Protein 4GZC (pdb70)

Secondary structure (DSSP, 8-state):
---HHHHHHHHHT-SSSPPPPHHHHHHHHHHTTSHHHHHHHHHHHHHHHT--GGGHHHHHHHHHHHHHHHHHS-HHHHHHHHHTHHHHHHGGG---B-TT--BTTHHHHHHHHHHHHHHT-HHHHHHHHHH-

Structure (mmCIF, N/CA/C/O backbone):
data_4GZC
#
_entry.id   4GZC
#
_cell.length_a   41.310
_cell.length_b   53.350
_cell.length_c   70.550
_cell.angle_alpha   90.00
_cell.angle_beta   90.00
_cell.angle_gamma   90.00
#
_symmetry.space_group_name_H-M   'P 21 21 21'
#
loop_
_entity.id
_entity.type
_entity.pdbx_description
1 polymer Epsin-2
2 non-polymer 'CHLORIDE ION'
3 water water
#
loop_
_atom_site.group_PDB
_atom_site.id
_atom_site.type_symbol
_atom_site.label_atom_id
_atom_site.label_alt_id
_atom_site.label_comp_id
_atom_site.label_asym_id
_atom_site.label_entity_id
_atom_s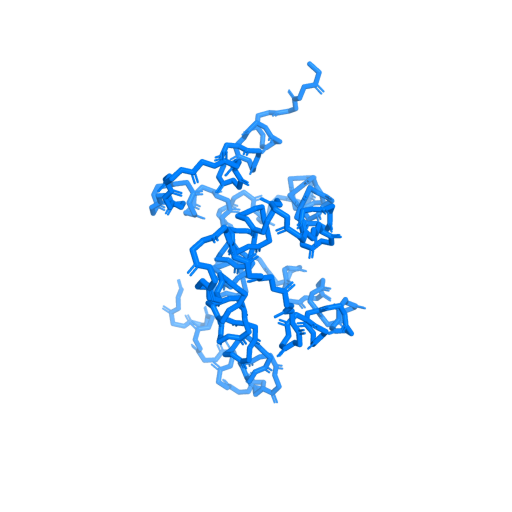ite.label_seq_id
_atom_site.pdbx_PDB_ins_code
_atom_site.Cartn_x
_atom_site.Cartn_y
_atom_site.Cartn_z
_atom_site.occupancy
_atom_site.B_iso_or_equiv
_atom_site.auth_seq_id
_atom_site.auth_comp_id
_atom_site.auth_asym_id
_atom_site.auth_atom_id
_atom_site.pdbx_PDB_model_num
ATOM 1 N N . GLY A 1 46 ? -2.655 24.105 6.307 1.00 24.91 15 GLY A N 1
ATOM 2 C CA . GLY A 1 46 ? -1.817 24.305 5.087 1.00 22.03 15 GLY A CA 1
ATOM 3 C C . GLY A 1 46 ? -2.326 23.595 3.838 1.00 20.11 15 GLY A C 1
ATOM 4 O O . GLY A 1 46 ? -1.710 23.700 2.779 1.00 22.29 15 GLY A O 1
ATOM 5 N N . TYR A 1 47 ? -3.434 22.868 3.969 1.00 17.92 16 TYR A N 1
ATOM 6 C CA . TYR A 1 47 ? -4.058 22.195 2.828 1.00 15.97 16 TYR A CA 1
ATOM 7 C C . TYR A 1 47 ? -5.350 22.893 2.459 1.00 14.97 16 TYR A C 1
ATOM 8 O O . TYR A 1 47 ? -6.120 23.271 3.339 1.00 15.77 16 TYR A O 1
ATOM 17 N N . SER A 1 48 ? -5.641 22.985 1.164 1.00 13.45 17 SER A N 1
ATOM 18 C CA . SER A 1 48 ? -6.998 23.322 0.734 1.00 13.45 17 SER A CA 1
ATOM 19 C C . SER A 1 48 ? -7.935 22.155 1.048 1.00 12.67 17 SER A C 1
ATOM 20 O O . SER A 1 48 ? -7.504 21.014 1.243 1.00 12.84 17 SER A O 1
ATOM 23 N N . SER A 1 49 ? -9.230 22.428 1.043 1.00 12.38 18 SER A N 1
ATOM 24 C CA . SER A 1 49 ? -10.214 21.372 1.155 1.00 12.49 18 SER A CA 1
ATOM 25 C C . SER A 1 49 ? -9.943 20.218 0.193 1.00 11.98 1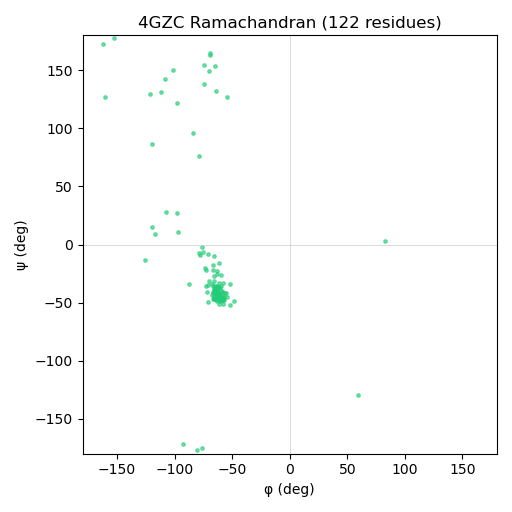8 SER A C 1
ATOM 26 O O . SER A 1 49 ? -9.957 19.041 0.568 1.00 11.94 18 SER A O 1
ATOM 29 N N . THR A 1 50 ? -9.704 20.559 -1.071 1.00 11.90 19 THR A N 1
ATOM 30 C CA . THR A 1 50 ? -9.534 19.537 -2.087 1.00 12.02 19 THR A CA 1
ATOM 31 C C . THR A 1 50 ? -8.272 18.709 -1.856 1.00 11.17 19 THR A C 1
ATOM 32 O O . THR A 1 50 ? -8.275 17.502 -2.023 1.00 12.14 19 THR A O 1
ATOM 36 N N . GLN A 1 51 ? -7.209 19.359 -1.407 1.00 11.54 20 GLN A N 1
ATOM 37 C CA . GLN A 1 51 ? -5.987 18.648 -1.083 1.00 12.31 20 GLN A CA 1
ATOM 38 C C . GLN A 1 51 ? -6.184 17.651 0.063 1.00 11.61 20 GLN A C 1
ATOM 39 O O . GLN A 1 51 ? -5.656 16.524 0.033 1.00 11.75 20 GLN A O 1
ATOM 45 N N . VAL A 1 52 ? -6.942 18.045 1.087 1.00 11.94 21 VAL A N 1
ATOM 46 C CA . VAL A 1 52 ? -7.269 17.108 2.174 1.00 12.84 21 VAL A CA 1
ATOM 47 C C . VAL A 1 52 ? -7.977 15.873 1.603 1.00 12.58 21 VAL A C 1
ATOM 48 O O . VAL A 1 52 ? -7.656 14.721 1.952 1.00 12.06 21 VAL A O 1
ATOM 52 N N . LEU A 1 53 ? -8.957 16.119 0.739 1.00 12.85 22 LEU A N 1
ATOM 53 C CA . LEU A 1 53 ? -9.714 15.042 0.129 1.00 13.33 22 LEU A CA 1
ATOM 54 C C . LEU A 1 53 ? -8.841 14.054 -0.684 1.00 12.03 22 LEU A C 1
ATOM 55 O O . LEU A 1 53 ? -8.965 12.804 -0.564 1.00 12.22 22 LEU A O 1
ATOM 60 N N . VAL A 1 54 ? -7.946 14.588 -1.518 1.00 12.24 23 VAL A N 1
ATOM 61 C CA A VAL A 1 54 ? -7.048 13.729 -2.300 0.50 12.29 23 VAL A CA 1
ATOM 62 C CA B VAL A 1 54 ? -7.111 13.707 -2.315 0.50 13.19 23 VAL A CA 1
ATOM 63 C C . VAL A 1 54 ? -6.123 12.930 -1.425 1.00 13.09 23 VAL A C 1
ATOM 64 O O . VAL A 1 54 ? -5.884 11.734 -1.662 1.00 13.63 23 VAL A O 1
ATOM 71 N N . ARG A 1 55 ? -5.566 13.597 -0.408 1.00 13.29 24 ARG A N 1
ATOM 72 C CA . ARG A 1 55 ? -4.666 12.920 0.522 1.00 13.80 24 ARG A CA 1
ATOM 73 C C . ARG A 1 55 ? -5.389 11.745 1.178 1.00 13.74 24 ARG A C 1
ATOM 74 O O . ARG A 1 55 ? -4.869 10.627 1.234 1.00 13.67 24 ARG A O 1
ATOM 82 N N . ASP A 1 56 ? -6.607 11.971 1.668 1.00 13.92 25 ASP A N 1
ATOM 83 C CA . ASP A 1 56 ? -7.338 10.904 2.337 1.00 14.89 25 ASP A CA 1
ATOM 84 C C . ASP A 1 56 ? -7.674 9.771 1.378 1.00 13.43 25 ASP A C 1
ATOM 85 O O . ASP A 1 56 ? -7.581 8.592 1.743 1.00 14.31 25 ASP A O 1
ATOM 90 N N . ALA A 1 57 ? -8.029 10.124 0.145 1.00 13.92 26 ALA A N 1
ATOM 91 C CA . ALA A 1 57 ? -8.446 9.130 -0.844 1.00 14.14 26 ALA A CA 1
ATOM 92 C C . ALA A 1 57 ? -7.303 8.206 -1.252 1.00 14.14 26 ALA A C 1
ATOM 93 O O . ALA A 1 57 ? -7.536 7.082 -1.731 1.00 15.54 26 ALA A O 1
ATOM 95 N N . THR A 1 58 ? -6.076 8.673 -1.050 1.00 12.97 27 THR A N 1
ATOM 96 C CA . THR A 1 58 ? -4.897 7.944 -1.550 1.00 12.36 27 THR A CA 1
ATOM 97 C C . THR A 1 58 ? -3.962 7.529 -0.426 1.00 12.26 27 THR A C 1
ATOM 98 O O . THR A 1 58 ? -2.823 7.146 -0.686 1.00 12.37 27 THR A O 1
ATOM 102 N N . ALA A 1 59 ? -4.441 7.579 0.820 1.00 13.16 28 ALA A N 1
ATOM 103 C CA . ALA A 1 59 ? -3.607 7.335 1.984 1.00 13.01 28 ALA A CA 1
ATOM 104 C C . ALA A 1 59 ? -3.074 5.908 2.044 1.00 12.92 28 ALA A C 1
ATOM 105 O O . ALA A 1 59 ? -3.665 4.978 1.496 1.00 12.97 28 ALA A O 1
ATOM 107 N N . ASN A 1 60 ? -1.931 5.756 2.703 1.00 13.41 29 ASN A N 1
ATOM 108 C CA . ASN A 1 60 ? -1.294 4.454 2.838 1.00 15.04 29 ASN A CA 1
ATOM 109 C C . ASN A 1 60 ? -1.981 3.632 3.931 1.00 15.65 29 ASN A C 1
ATOM 110 O O . ASN A 1 60 ? -1.465 3.507 5.064 1.00 17.18 29 ASN A O 1
ATOM 115 N N . ASP A 1 61 ? -3.147 3.110 3.596 1.00 15.99 30 ASP A N 1
ATOM 116 C CA . ASP A 1 61 ? -3.951 2.306 4.522 1.00 17.73 30 ASP A CA 1
ATOM 117 C C . ASP A 1 61 ? -4.813 1.322 3.744 1.00 18.66 30 ASP A C 1
ATOM 118 O O . ASP A 1 61 ? -4.820 1.308 2.512 1.00 18.48 30 ASP A O 1
ATOM 123 N N . SER A 1 62 ? -5.549 0.496 4.492 1.00 20.76 31 SER A N 1
ATOM 124 C CA . SER A 1 62 ? -6.321 -0.618 3.951 1.00 21.70 31 SER A CA 1
ATOM 125 C C . SER A 1 62 ? -7.658 -0.235 3.318 1.00 21.55 31 SER A C 1
ATOM 126 O O . SER A 1 62 ? -8.328 -1.080 2.717 1.00 22.90 31 SER A O 1
ATOM 129 N N . ARG A 1 63 ? -8.046 1.031 3.456 1.00 21.15 32 ARG A N 1
ATOM 130 C CA . ARG A 1 63 ? -9.261 1.525 2.807 1.00 22.63 32 ARG A CA 1
ATOM 131 C C . ARG A 1 63 ? -9.100 1.622 1.289 1.00 22.81 32 ARG A C 1
ATOM 132 O O . ARG A 1 63 ? -7.997 1.827 0.779 1.00 24.07 32 ARG A O 1
ATOM 140 N N . THR A 1 64 ? -10.200 1.438 0.568 1.00 23.03 33 THR A N 1
ATOM 141 C CA . THR A 1 64 ? -10.254 1.765 -0.849 0.50 22.12 33 THR A CA 1
ATOM 142 C C . THR A 1 64 ? -10.992 3.105 -0.963 1.00 21.23 33 THR A C 1
ATOM 143 O O . THR A 1 64 ? -11.829 3.416 -0.112 1.00 21.51 33 THR A O 1
ATOM 147 N N . PRO A 1 65 ? -10.664 3.912 -1.994 1.00 20.42 34 PRO A N 1
ATOM 148 C CA . PRO A 1 65 ? -11.358 5.183 -2.184 1.00 19.88 34 PRO A CA 1
ATOM 149 C C . PRO A 1 65 ? -12.875 4.975 -2.246 1.00 18.99 34 PRO A C 1
ATOM 150 O O . PRO A 1 65 ? -13.348 4.141 -3.007 1.00 18.16 34 PRO A O 1
ATOM 154 N N . SER A 1 66 ? -13.628 5.699 -1.428 1.00 18.73 35 SER A N 1
ATOM 155 C CA . SER A 1 66 ? -15.089 5.551 -1.416 1.00 18.62 35 SER A CA 1
ATOM 156 C C . SER A 1 66 ? -15.737 6.198 -2.648 1.00 17.19 35 SER A C 1
ATOM 157 O O . SER A 1 66 ? -15.170 7.127 -3.226 1.00 16.31 35 SER A O 1
ATOM 160 N N . ILE A 1 67 ? -16.914 5.732 -3.060 1.00 16.72 36 ILE A N 1
ATOM 161 C CA . ILE A 1 67 ? -17.623 6.341 -4.186 1.00 17.00 36 ILE A CA 1
ATOM 162 C C . ILE A 1 67 ? -17.951 7.817 -3.910 1.00 15.43 36 ILE A C 1
ATOM 163 O O . ILE A 1 67 ? -17.873 8.647 -4.809 1.00 15.29 36 ILE A O 1
ATOM 168 N N . ASP A 1 68 ? -18.299 8.153 -2.665 1.00 14.40 37 ASP A N 1
ATOM 169 C CA A ASP A 1 68 ? -18.562 9.531 -2.265 0.50 14.03 37 ASP A CA 1
ATOM 170 C CA B ASP A 1 68 ? -18.577 9.546 -2.350 0.50 14.73 37 ASP A CA 1
ATOM 171 C C . ASP A 1 68 ? -17.344 10.429 -2.553 1.00 13.94 37 ASP A C 1
ATOM 172 O O . ASP A 1 68 ? -17.469 11.520 -3.075 1.00 14.06 37 ASP A O 1
ATOM 181 N N . THR A 1 69 ? -16.162 9.948 -2.164 1.00 13.82 38 THR A N 1
ATOM 182 C CA . THR A 1 69 ? -14.944 10.723 -2.366 1.00 14.90 38 THR A CA 1
ATOM 183 C C . THR A 1 69 ? -14.549 10.775 -3.842 1.00 13.24 38 THR A C 1
ATOM 184 O O . THR A 1 69 ? -14.165 11.836 -4.328 1.00 13.36 38 THR A O 1
ATOM 188 N N . LEU A 1 70 ? -14.682 9.652 -4.536 1.00 12.95 39 LEU A N 1
ATOM 189 C CA . LEU A 1 70 ? -14.420 9.636 -5.971 1.00 12.48 39 LEU A CA 1
ATOM 190 C C . LEU A 1 70 ? -15.323 10.622 -6.726 1.00 12.49 39 LEU A C 1
ATOM 191 O O . LEU A 1 70 ? -14.838 11.383 -7.593 1.00 12.46 39 LEU A O 1
ATOM 196 N N . ASP A 1 71 ? -16.618 10.631 -6.405 1.00 12.60 40 ASP A N 1
ATOM 197 C CA . ASP A 1 71 ? -17.530 11.565 -7.038 1.00 12.63 40 ASP A CA 1
ATOM 198 C C . ASP A 1 71 ? -17.197 12.998 -6.655 1.00 12.20 40 ASP A C 1
ATOM 199 O O . ASP A 1 71 ? -17.285 13.894 -7.490 1.00 12.41 40 ASP A O 1
ATOM 204 N N . ASP A 1 72 ? -16.816 13.239 -5.400 1.00 12.04 41 ASP A N 1
ATOM 205 C CA . ASP A 1 72 ? -16.392 14.588 -5.009 1.00 12.78 41 ASP A CA 1
ATOM 206 C C . ASP A 1 72 ? -15.207 15.045 -5.867 1.00 12.48 41 ASP A C 1
ATOM 207 O O . ASP A 1 72 ? -15.190 16.166 -6.366 1.00 12.50 41 ASP A O 1
ATOM 212 N N . LEU A 1 73 ? -14.213 14.177 -6.015 1.00 11.61 42 LEU A N 1
ATOM 213 C CA . LEU A 1 73 ? -13.029 14.519 -6.806 1.00 11.79 42 LEU A CA 1
ATOM 214 C C . LEU A 1 73 ? -13.371 14.746 -8.273 1.00 11.91 42 LEU A C 1
ATOM 215 O O . LEU A 1 73 ? -12.866 15.710 -8.878 1.00 12.23 42 LEU A O 1
ATOM 220 N N . ALA A 1 74 ? -14.246 13.901 -8.837 1.00 11.69 43 ALA A N 1
ATOM 221 C CA . ALA A 1 74 ? -14.675 14.098 -10.221 1.00 12.41 43 ALA A CA 1
ATOM 222 C C . ALA A 1 74 ? -15.391 15.435 -10.400 1.00 12.23 43 ALA A C 1
ATOM 223 O O . ALA A 1 74 ? -15.107 16.184 -11.344 1.00 12.53 43 ALA A O 1
ATOM 225 N N . GLN A 1 75 ? -16.307 15.749 -9.488 1.00 12.74 44 GLN A N 1
ATOM 226 C CA . GLN A 1 75 ? -17.003 17.031 -9.581 1.00 13.76 44 GLN A CA 1
ATOM 227 C C . GLN A 1 75 ? -16.061 18.222 -9.422 1.00 13.09 44 GLN A C 1
ATOM 228 O O . GLN A 1 75 ? -16.123 19.178 -10.206 1.00 13.95 44 GLN A O 1
ATOM 234 N N . ARG A 1 76 ? -15.176 18.146 -8.430 1.00 12.61 45 ARG A N 1
ATOM 235 C CA . ARG A 1 76 ? -14.260 19.247 -8.172 1.00 12.35 45 ARG A CA 1
ATOM 236 C C . ARG A 1 76 ? -13.264 19.445 -9.324 1.00 12.64 45 ARG A C 1
ATOM 237 O O . ARG A 1 76 ? -12.797 20.566 -9.549 1.00 13.26 45 ARG A O 1
ATOM 245 N N . SER A 1 77 ? -12.962 18.384 -10.072 1.00 12.36 46 SER A N 1
ATOM 246 C CA . SER A 1 77 ? -12.035 18.498 -11.205 1.00 12.37 46 SER A CA 1
ATOM 247 C C . SER A 1 77 ? -12.522 19.455 -12.292 1.00 13.12 46 SER A C 1
ATOM 248 O O . SER A 1 77 ? -11.725 19.857 -13.131 1.00 13.38 46 SER A O 1
ATOM 251 N N . TYR A 1 78 ? -13.803 19.818 -12.281 1.00 14.11 47 TYR A N 1
ATOM 252 C CA . TYR A 1 78 ? -14.324 20.803 -13.245 1.00 14.56 47 TYR A CA 1
ATOM 253 C C . TYR A 1 78 ? -13.986 22.236 -12.887 1.00 15.57 47 TYR A C 1
ATOM 254 O O . TYR A 1 78 ? -14.233 23.138 -13.700 1.00 17.18 47 TYR A O 1
ATOM 263 N N . ASP A 1 79 ? -13.442 22.448 -11.693 1.00 15.21 48 ASP A N 1
ATOM 264 C CA . ASP A 1 79 ? -12.946 23.739 -11.256 1.00 15.98 48 ASP A CA 1
ATOM 265 C C . ASP A 1 79 ? -11.443 23.701 -11.493 1.00 15.38 48 ASP A C 1
ATOM 266 O O . ASP A 1 79 ? -10.744 22.851 -10.931 1.00 14.73 48 ASP A O 1
ATOM 271 N N . SER A 1 80 ? -10.930 24.629 -12.300 1.00 15.14 49 SER A N 1
ATOM 272 C CA A SER A 1 80 ? -9.542 24.516 -12.734 0.60 14.86 49 SER A CA 1
ATOM 273 C CA B SER A 1 80 ? -9.545 24.606 -12.748 0.40 14.01 49 SER A CA 1
ATOM 274 C C . SER A 1 80 ? -8.551 24.630 -11.578 1.00 13.79 49 SER A C 1
ATOM 275 O O . SER A 1 80 ? -7.547 23.927 -11.579 1.00 13.85 49 SER A O 1
ATOM 280 N N . VAL A 1 81 ? -8.829 25.463 -10.570 1.00 14.00 50 VAL A N 1
ATOM 281 C CA . VAL A 1 81 ? -7.928 25.525 -9.433 1.00 14.17 50 VAL A CA 1
ATOM 282 C C . VAL A 1 81 ? -7.817 24.147 -8.734 1.00 13.52 50 VAL A C 1
ATOM 283 O O . VAL A 1 81 ? -6.727 23.648 -8.456 1.00 13.68 50 VAL A O 1
ATOM 287 N N . ASP A 1 82 ? -8.971 23.542 -8.491 1.00 13.12 51 ASP A N 1
ATOM 288 C CA . ASP A 1 82 ? -9.002 22.217 -7.869 1.00 13.64 51 ASP A CA 1
ATOM 289 C C . ASP A 1 82 ? -8.373 21.159 -8.734 1.00 12.43 51 ASP A C 1
ATOM 290 O O . ASP A 1 82 ? -7.661 20.304 -8.220 1.00 12.30 51 ASP A O 1
ATOM 295 N N . PHE A 1 83 ? -8.617 21.219 -10.047 1.00 12.60 52 PHE A N 1
ATOM 296 C CA . PHE A 1 83 ? -8.006 20.282 -10.963 1.00 11.78 52 PHE A CA 1
ATOM 297 C C . PHE A 1 83 ? -6.488 20.226 -10.775 1.00 11.71 52 PHE A C 1
ATOM 298 O O . PHE A 1 83 ? -5.897 19.149 -10.647 1.00 11.87 52 PHE A O 1
ATOM 306 N N . PHE A 1 84 ? -5.834 21.379 -10.793 1.00 11.63 53 PHE A N 1
ATOM 307 C CA . PHE A 1 84 ? -4.392 21.345 -10.670 1.00 12.09 53 PHE A CA 1
ATOM 308 C C . PHE A 1 84 ? -3.918 20.856 -9.313 1.00 11.94 53 PHE A C 1
ATOM 309 O O . PHE A 1 84 ? -2.898 20.167 -9.237 1.00 12.35 53 PHE A O 1
ATOM 317 N N . GLU A 1 85 ? -4.647 21.205 -8.255 1.00 12.40 54 GLU A N 1
ATOM 318 C CA . GLU A 1 85 ? -4.317 20.678 -6.920 1.00 12.22 54 GLU A CA 1
ATOM 319 C C . GLU A 1 85 ? -4.426 19.150 -6.863 1.00 11.69 54 GLU A C 1
ATOM 320 O O . GLU A 1 85 ? -3.538 18.489 -6.315 1.00 12.75 54 GLU A O 1
ATOM 326 N N . ILE A 1 86 ? -5.483 18.607 -7.463 1.00 11.27 55 ILE A N 1
ATOM 327 C CA . ILE A 1 86 ? -5.688 17.159 -7.488 1.00 10.87 55 ILE A CA 1
ATOM 328 C C . ILE A 1 86 ? -4.545 16.484 -8.224 1.00 11.53 55 ILE A C 1
ATOM 329 O O . ILE A 1 86 ? -3.924 15.540 -7.727 1.00 11.50 55 ILE A O 1
ATOM 334 N N . MET A 1 87 ? -4.249 16.974 -9.429 1.00 11.25 56 MET A N 1
ATOM 335 C CA . MET A 1 87 ? -3.256 16.294 -10.254 1.00 12.02 56 MET A CA 1
ATOM 336 C C . MET A 1 87 ? -1.854 16.366 -9.684 1.00 12.38 56 MET A C 1
ATOM 337 O O . MET A 1 87 ? -1.099 15.416 -9.823 1.00 12.95 56 MET A O 1
ATOM 342 N N . ASP A 1 88 ? -1.518 17.471 -9.032 1.00 13.32 57 ASP A N 1
ATOM 343 C CA . ASP A 1 88 ? -0.199 17.582 -8.427 1.00 14.73 57 ASP A CA 1
ATOM 344 C C . ASP A 1 88 ? -0.008 16.542 -7.326 1.00 13.72 57 ASP A C 1
ATOM 345 O O . ASP A 1 88 ? 1.045 15.929 -7.204 1.00 14.80 57 ASP A O 1
ATOM 350 N N . MET A 1 89 ? -1.062 16.296 -6.560 1.00 13.02 58 MET A N 1
ATOM 351 C CA A MET A 1 89 ? -0.991 15.278 -5.523 0.50 13.34 58 MET A CA 1
ATOM 352 C CA B MET A 1 89 ? -1.018 15.287 -5.502 0.50 13.98 58 MET A CA 1
ATOM 353 C C . MET A 1 89 ? -0.970 13.870 -6.080 1.00 13.30 58 MET A C 1
ATOM 354 O O . MET A 1 89 ? -0.211 13.022 -5.588 1.00 13.45 58 MET A O 1
ATOM 363 N N . LEU A 1 90 ? -1.772 13.611 -7.116 1.00 12.44 59 LEU A N 1
ATOM 364 C CA . LEU A 1 90 ? -1.733 12.306 -7.774 1.00 13.24 59 LEU A CA 1
ATOM 365 C C . LEU A 1 90 ? -0.372 12.068 -8.432 1.00 13.59 59 LEU A C 1
ATOM 366 O O . LEU A 1 90 ? 0.144 10.960 -8.390 1.00 13.95 59 LEU A O 1
ATOM 371 N N . ASP A 1 91 ? 0.222 13.112 -9.007 1.00 14.10 60 ASP A N 1
ATOM 372 C CA . ASP A 1 91 ? 1.536 12.964 -9.643 1.00 14.61 60 ASP A CA 1
ATOM 373 C C . ASP A 1 91 ? 2.550 12.431 -8.635 1.00 14.46 60 ASP A C 1
ATOM 374 O O . ASP A 1 91 ? 3.276 11.491 -8.923 1.00 14.95 60 ASP A O 1
ATOM 379 N N . LYS A 1 92 ? 2.582 13.027 -7.445 1.00 14.24 61 LYS A N 1
ATOM 380 C CA . LYS A 1 92 ? 3.496 12.584 -6.412 1.00 14.21 61 LYS A CA 1
ATOM 381 C C . LYS A 1 92 ? 3.272 11.104 -6.080 1.00 13.47 61 LYS A C 1
ATOM 382 O O . LYS A 1 92 ? 4.214 10.299 -6.081 1.00 14.37 61 LYS A O 1
ATOM 388 N N . ARG A 1 93 ? 2.017 10.755 -5.820 1.00 12.63 62 ARG A N 1
ATOM 389 C CA A ARG A 1 93 ? 1.720 9.418 -5.318 0.70 13.12 62 ARG A CA 1
ATOM 390 C CA B ARG A 1 93 ? 1.688 9.412 -5.339 0.30 12.20 62 ARG A CA 1
ATOM 391 C C . ARG A 1 93 ? 1.771 8.340 -6.399 1.00 12.49 62 ARG A C 1
ATOM 392 O O . ARG A 1 93 ? 2.147 7.215 -6.112 1.00 12.51 62 ARG A O 1
ATOM 407 N N . LEU A 1 94 ? 1.441 8.695 -7.642 1.00 12.39 63 LEU A N 1
ATOM 408 C CA . LEU A 1 94 ? 1.610 7.749 -8.763 1.00 13.04 63 LEU A CA 1
ATOM 409 C C . LEU A 1 94 ? 3.068 7.394 -8.970 1.00 13.37 63 LEU A C 1
ATOM 410 O O . LEU A 1 94 ? 3.367 6.337 -9.535 1.00 14.58 63 LEU A O 1
ATOM 415 N N . ASN A 1 95 ? 3.947 8.273 -8.502 1.00 14.07 64 ASN A N 1
ATOM 416 C CA . ASN A 1 95 ? 5.378 8.103 -8.644 1.00 15.02 64 ASN A CA 1
ATOM 417 C C . ASN A 1 95 ? 6.036 7.507 -7.414 1.00 15.78 64 ASN A C 1
ATOM 418 O O . ASN A 1 95 ? 7.273 7.465 -7.329 1.00 17.47 64 ASN A O 1
ATOM 423 N N . ASP A 1 96 ? 5.225 7.019 -6.478 1.00 14.53 65 ASP A N 1
ATOM 424 C CA . ASP A 1 96 ? 5.791 6.356 -5.310 1.00 14.13 65 ASP A CA 1
ATOM 425 C C . ASP A 1 96 ? 6.161 4.924 -5.675 1.00 14.48 65 ASP A C 1
ATOM 426 O O . ASP A 1 96 ? 6.013 4.508 -6.848 1.00 15.16 65 ASP A O 1
ATOM 431 N N . LYS A 1 97 ? 6.641 4.148 -4.711 1.00 14.51 66 LYS A N 1
ATOM 432 C CA . LYS A 1 97 ? 7.197 2.830 -5.023 1.00 15.96 66 LYS A CA 1
ATOM 433 C C . LYS A 1 97 ? 7.279 1.953 -3.798 1.00 15.35 66 LYS A C 1
ATOM 434 O O . LYS A 1 97 ? 7.038 2.390 -2.665 1.00 14.94 66 LYS A O 1
ATOM 440 N N . GLY A 1 98 ? 7.620 0.700 -4.037 1.00 15.27 67 GLY A N 1
ATOM 441 C CA . GLY A 1 98 ? 8.022 -0.235 -2.999 1.00 15.34 67 GLY A CA 1
ATOM 442 C C . GLY A 1 98 ? 6.959 -0.449 -1.954 1.00 15.12 67 GLY A C 1
ATOM 443 O O . GLY A 1 98 ? 5.805 -0.742 -2.266 1.00 14.55 67 GLY A O 1
ATOM 444 N N . LYS A 1 99 ? 7.341 -0.318 -0.687 1.00 16.67 68 LYS A N 1
ATOM 445 C CA . LYS A 1 99 ? 6.367 -0.631 0.351 1.00 17.04 68 LYS A CA 1
ATOM 446 C C . LYS A 1 99 ? 5.233 0.391 0.469 1.00 15.60 68 LYS A C 1
ATOM 447 O O . LYS A 1 99 ? 4.284 0.151 1.184 1.00 16.00 68 LYS A O 1
ATOM 453 N N . TYR A 1 100 ? 5.352 1.508 -0.255 1.00 14.06 69 TYR A N 1
ATOM 454 C CA . TYR A 1 100 ? 4.308 2.540 -0.330 1.00 13.34 69 TYR A CA 1
ATOM 455 C C . TYR A 1 100 ? 3.436 2.401 -1.570 1.00 13.02 69 TYR A C 1
ATOM 456 O O . TYR A 1 100 ? 2.804 3.359 -2.011 1.00 12.57 69 TYR A O 1
ATOM 465 N N . TRP A 1 101 ? 3.332 1.173 -2.061 1.00 12.87 70 TRP A N 1
ATOM 466 C CA . TRP A 1 101 ? 2.565 0.874 -3.265 1.00 13.47 70 TRP A CA 1
ATOM 467 C C . TRP A 1 101 ? 1.103 1.238 -3.140 1.00 13.56 70 TRP A C 1
ATOM 468 O O . TRP A 1 101 ? 0.450 1.473 -4.152 1.00 13.56 70 TRP A O 1
ATOM 479 N N . ARG A 1 102 ? 0.540 1.262 -1.928 1.00 13.46 71 ARG A N 1
ATOM 480 C CA . ARG A 1 102 ? -0.874 1.640 -1.774 1.00 13.71 71 ARG A CA 1
ATOM 481 C C . ARG A 1 102 ? -1.134 3.063 -2.248 1.00 12.61 71 ARG A C 1
ATOM 482 O O . ARG A 1 102 ? -2.192 3.329 -2.814 1.00 12.68 71 ARG A O 1
ATOM 490 N N . HIS A 1 103 ? -0.166 3.958 -2.078 1.00 12.31 72 HIS A N 1
ATOM 491 C CA . HIS A 1 103 ? -0.326 5.295 -2.631 1.00 12.46 72 HIS A CA 1
ATOM 492 C C . HIS A 1 103 ? -0.514 5.223 -4.128 1.00 11.90 72 HIS A C 1
ATOM 493 O O . HIS A 1 103 ? -1.275 6.005 -4.713 1.00 11.93 72 HIS A O 1
ATOM 500 N N . VAL A 1 104 ? 0.235 4.327 -4.782 1.00 12.19 73 VAL A N 1
ATOM 501 C CA . VAL A 1 104 ? 0.194 4.176 -6.246 1.00 12.26 73 VAL A CA 1
ATOM 502 C C . VAL A 1 104 ? -1.119 3.545 -6.692 1.00 11.67 73 VAL A C 1
ATOM 503 O O . VAL A 1 104 ? -1.787 4.053 -7.582 1.00 11.41 73 VAL A O 1
ATOM 507 N N . ALA 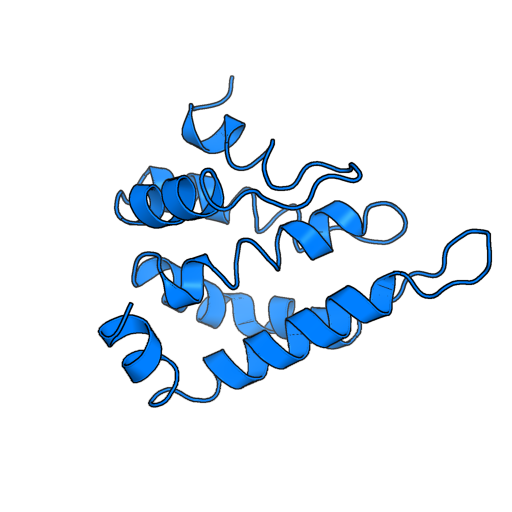A 1 105 ? -1.485 2.445 -6.046 1.00 11.86 74 ALA A N 1
ATOM 508 C CA . ALA A 1 105 ? -2.718 1.724 -6.389 1.00 12.35 74 ALA A CA 1
ATOM 509 C C . ALA A 1 105 ? -3.940 2.642 -6.241 1.00 12.07 74 ALA A C 1
ATOM 510 O O . ALA A 1 105 ? -4.799 2.714 -7.122 1.00 12.21 74 ALA A O 1
ATOM 512 N N . LYS A 1 106 ? -4.023 3.351 -5.113 1.00 12.22 75 LYS A N 1
ATOM 513 C CA . LYS A 1 106 ? -5.189 4.181 -4.855 1.00 12.56 75 LYS A CA 1
ATOM 514 C C . LYS A 1 106 ? -5.204 5.405 -5.767 1.00 12.05 75 LYS A C 1
ATOM 515 O O . LYS A 1 106 ? -6.262 5.830 -6.235 1.00 11.69 75 LYS A O 1
ATOM 521 N N . SER A 1 107 ? -4.033 5.952 -6.076 1.00 11.94 76 SER A N 1
ATOM 522 C CA . SER A 1 107 ? -3.973 7.038 -7.054 1.00 12.35 76 SER A CA 1
ATOM 523 C C . SER A 1 107 ? -4.425 6.591 -8.437 1.00 11.95 76 SER A C 1
ATOM 524 O O . SER A 1 107 ? -5.063 7.359 -9.158 1.00 11.55 76 SER A O 1
ATOM 527 N N . LEU A 1 108 ? -4.093 5.353 -8.816 1.00 12.05 77 LEU A N 1
ATOM 528 C CA A LEU A 1 108 ? -4.547 4.825 -10.100 0.80 12.43 77 LEU A CA 1
ATOM 529 C CA B LEU A 1 108 ? -4.545 4.800 -10.085 0.20 11.74 77 LEU A CA 1
ATOM 530 C C . LEU A 1 108 ? -6.073 4.652 -10.088 1.00 11.67 77 LEU A C 1
ATOM 531 O O . LEU A 1 108 ? -6.739 4.918 -11.084 1.00 12.11 77 LEU A O 1
ATOM 540 N N . THR A 1 109 ? -6.640 4.223 -8.965 1.00 11.43 78 THR A N 1
ATOM 541 C CA . THR A 1 109 ? -8.087 4.155 -8.845 1.00 11.74 78 THR A CA 1
ATOM 542 C C . THR A 1 109 ? -8.724 5.525 -9.035 1.00 11.12 78 THR A C 1
ATOM 543 O O . THR A 1 109 ? -9.700 5.664 -9.773 1.00 10.85 78 THR A O 1
ATOM 547 N N . VAL A 1 110 ? -8.169 6.535 -8.384 1.00 10.95 79 VAL A N 1
ATOM 548 C CA . VAL A 1 110 ? -8.669 7.890 -8.531 1.00 11.13 79 VAL A CA 1
ATOM 549 C C . VAL A 1 110 ? -8.537 8.340 -9.991 1.00 10.90 79 VAL A C 1
ATOM 550 O O . VAL A 1 110 ? -9.472 8.895 -10.579 1.00 10.98 79 VAL A O 1
ATOM 554 N N . LEU A 1 111 ? -7.359 8.099 -10.581 1.00 10.83 80 LEU A N 1
ATOM 555 C CA . LEU A 1 111 ? -7.080 8.576 -11.940 1.00 11.80 80 LEU A CA 1
ATOM 556 C C . LEU A 1 111 ? -8.039 7.960 -12.961 1.00 11.35 80 LEU A C 1
ATOM 557 O O . LEU A 1 111 ? -8.580 8.656 -13.811 1.00 12.20 80 LEU A O 1
ATOM 562 N N . ASP A 1 112 ? -8.283 6.653 -12.845 1.00 11.89 81 ASP A N 1
ATOM 563 C CA A ASP A 1 112 ? -9.236 6.003 -13.735 0.80 13.10 81 ASP A CA 1
ATOM 564 C CA B ASP A 1 112 ? -9.228 5.980 -13.724 0.20 12.18 81 ASP A CA 1
ATOM 565 C C . ASP A 1 112 ? -10.613 6.628 -13.593 1.00 12.58 81 ASP A C 1
ATOM 566 O O . ASP A 1 112 ? -11.298 6.884 -14.591 1.00 12.88 81 ASP A O 1
ATOM 575 N N . TYR A 1 113 ? -11.030 6.887 -12.354 1.00 11.92 82 TYR A N 1
ATOM 576 C CA . TYR A 1 113 ? -12.341 7.478 -12.121 1.00 12.04 82 TYR A CA 1
ATOM 577 C C . TYR A 1 113 ? -12.419 8.870 -12.744 1.00 11.93 82 TYR A C 1
ATOM 578 O O . TYR A 1 113 ? -13.424 9.235 -13.350 1.00 12.24 82 TYR A O 1
ATOM 587 N N . LEU A 1 114 ? -11.355 9.659 -12.598 1.00 11.75 83 LEU A N 1
ATOM 588 C CA . LEU A 1 114 ? -11.328 11.002 -13.177 1.00 12.07 83 LEU A CA 1
ATOM 589 C C . LEU A 1 114 ? -11.379 10.967 -14.710 1.00 12.57 83 LEU A C 1
ATOM 590 O O . LEU A 1 114 ? -12.028 11.805 -15.325 1.00 12.50 83 LEU A O 1
ATOM 595 N N . VAL A 1 115 ? -10.662 10.024 -15.314 1.00 12.71 84 VAL A N 1
ATOM 596 C CA . VAL A 1 115 ? -10.666 9.869 -16.777 1.00 13.76 84 VAL A CA 1
ATOM 597 C C . VAL A 1 115 ? -12.085 9.584 -17.276 1.00 14.23 84 VAL A C 1
ATOM 598 O O . VAL A 1 115 ? -12.475 10.067 -18.352 1.00 14.82 84 VAL A O 1
ATOM 602 N N . ARG A 1 116 ? -12.855 8.835 -16.483 1.00 14.00 85 ARG A N 1
ATOM 603 C CA . ARG A 1 116 ? -14.208 8.426 -16.886 1.00 15.79 85 ARG A CA 1
ATOM 604 C C . ARG A 1 116 ? -15.289 9.446 -16.524 1.00 15.91 85 ARG A C 1
ATOM 605 O O . ARG A 1 116 ? -16.264 9.600 -17.281 1.00 16.59 85 ARG A O 1
ATOM 613 N N . PHE A 1 117 ? -15.128 10.146 -15.391 1.00 14.88 86 PHE A N 1
ATOM 614 C CA . PHE A 1 117 ? -16.199 10.970 -14.798 1.00 15.57 86 PHE A CA 1
ATOM 615 C C . PHE A 1 117 ? -15.812 12.414 -14.541 1.00 15.44 86 PHE A C 1
ATOM 616 O O . PHE A 1 117 ? -16.686 13.234 -14.235 1.00 16.29 86 PHE A O 1
ATOM 624 N N . GLY A 1 118 ? -14.515 12.722 -14.614 1.00 14.55 87 GLY A N 1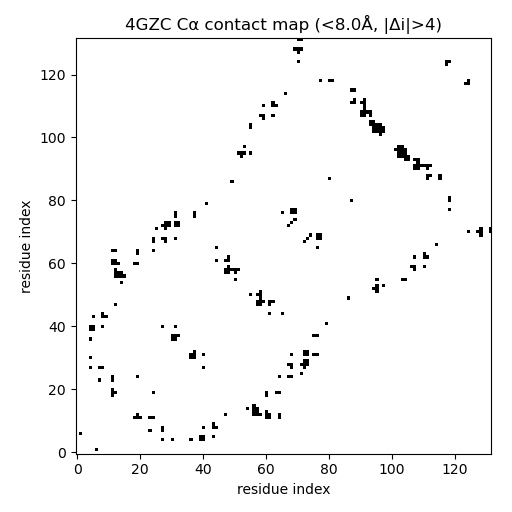
ATOM 625 C CA . GLY A 1 118 ? -14.029 14.060 -14.287 1.00 14.39 87 GLY A CA 1
ATOM 626 C C . GLY A 1 118 ? -13.954 14.915 -15.531 1.00 14.51 87 GLY A C 1
ATOM 627 O O . GLY A 1 118 ? -14.430 14.524 -16.599 1.00 15.06 87 GLY A O 1
ATOM 628 N N . SER A 1 119 ? -13.364 16.088 -15.397 1.00 14.16 88 SER A N 1
ATOM 629 C CA . SER A 1 119 ? -13.295 17.041 -16.505 1.00 14.76 88 SER A CA 1
ATOM 630 C C . SER A 1 119 ? -12.363 16.584 -17.629 1.00 15.01 88 SER A C 1
ATOM 631 O O . SER A 1 119 ? -11.522 15.695 -17.453 1.00 14.29 88 SER A O 1
ATOM 634 N N . GLU A 1 120 ? -12.498 17.239 -18.781 1.00 15.85 89 GLU A N 1
ATOM 635 C CA . GLU A 1 120 ? -11.635 16.944 -19.914 1.00 16.81 89 GLU A CA 1
ATOM 636 C C . GLU A 1 120 ? -10.164 17.143 -19.576 1.00 15.34 89 GLU A C 1
ATOM 637 O O . GLU A 1 120 ? -9.316 16.420 -20.077 1.00 15.12 89 GLU A O 1
ATOM 643 N N . ASN A 1 121 ? -9.886 18.116 -18.711 1.00 14.49 90 ASN A N 1
ATOM 644 C CA . ASN A 1 121 ? -8.520 18.349 -18.248 1.00 14.09 90 ASN A CA 1
ATOM 645 C C . ASN A 1 121 ? -7.856 17.073 -17.704 1.00 13.32 90 ASN A C 1
ATOM 646 O O . ASN A 1 121 ? -6.660 16.886 -17.860 1.00 13.07 90 ASN A O 1
ATOM 651 N N . CY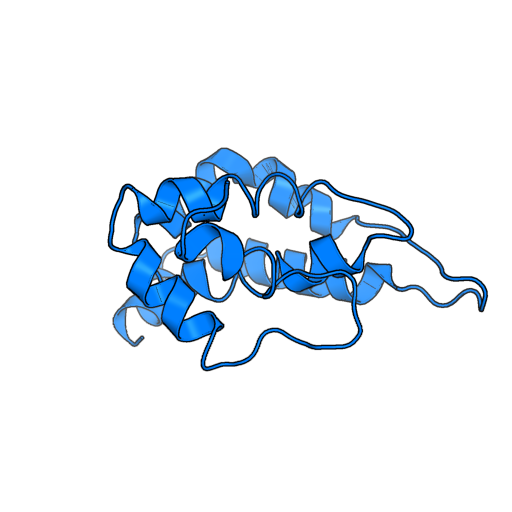S A 1 122 ? -8.642 16.193 -17.078 1.00 13.33 91 CYS A N 1
ATOM 652 C CA . CYS A 1 122 ? -8.097 14.924 -16.572 1.00 13.30 91 CYS A CA 1
ATOM 653 C C . CYS A 1 122 ? -7.550 14.003 -17.672 1.00 13.49 91 CYS A C 1
ATOM 654 O O . CYS A 1 122 ? -6.514 13.354 -17.512 1.00 13.04 91 CYS A O 1
ATOM 657 N N . VAL A 1 123 ? -8.257 13.982 -18.796 1.00 14.36 92 VAL A N 1
ATOM 658 C CA . VAL A 1 123 ? -7.797 13.244 -19.963 1.00 15.64 92 VAL A CA 1
ATOM 659 C C . VAL A 1 123 ? -6.512 13.869 -20.510 1.00 15.28 92 VAL A C 1
ATOM 660 O O . VAL A 1 123 ? -5.534 13.175 -20.789 1.00 16.68 92 VAL A O 1
ATOM 664 N N . LEU A 1 124 ? -6.518 15.189 -20.635 1.00 14.73 93 LEU A N 1
ATOM 665 C CA . LEU A 1 124 ? -5.356 15.924 -21.145 1.00 15.22 93 LEU A CA 1
ATOM 666 C C . LEU A 1 124 ? -4.108 15.629 -20.312 1.00 14.78 93 LEU A C 1
ATOM 667 O O . LEU A 1 124 ? -3.014 15.419 -20.850 1.00 15.93 93 LEU A O 1
ATOM 672 N N . TRP A 1 125 ? -4.278 15.573 -18.990 1.00 14.23 94 TRP A N 1
ATOM 673 C CA . TRP A 1 125 ? -3.157 15.317 -18.084 1.00 13.64 94 TRP A CA 1
ATOM 674 C C . TRP A 1 125 ? -2.569 13.957 -18.344 1.00 13.95 94 TRP A C 1
ATOM 675 O O . TRP A 1 125 ? -1.358 13.764 -18.371 1.00 13.50 94 TRP A O 1
ATOM 686 N N . CYS A 1 126 ? -3.445 12.978 -18.538 1.00 15.07 95 CYS A N 1
ATOM 687 C CA . CYS A 1 126 ? -2.987 11.612 -18.786 1.00 17.32 95 CYS A CA 1
ATOM 688 C C . CYS A 1 126 ? -2.190 11.487 -20.056 1.00 18.24 95 CYS A C 1
ATOM 689 O O . CYS A 1 126 ? -1.225 10.733 -20.105 1.00 19.86 95 CYS A O 1
ATOM 692 N N . ARG A 1 127 ? -2.584 12.230 -21.076 1.00 19.79 96 ARG A N 1
ATOM 693 C CA . ARG A 1 127 ? -1.839 12.135 -22.308 1.00 21.68 96 ARG A CA 1
ATOM 694 C C . ARG A 1 127 ? -0.464 12.815 -22.211 1.00 20.17 96 ARG A C 1
ATOM 695 O O . ARG A 1 127 ? 0.539 12.298 -22.716 1.00 19.32 96 ARG A O 1
ATOM 703 N N . GLU A 1 128 ? -0.387 13.921 -21.478 1.00 18.21 97 GLU A N 1
ATOM 704 C CA . GLU A 1 128 ? 0.903 14.550 -21.192 1.00 17.63 97 GLU A CA 1
ATOM 705 C C . GLU A 1 128 ? 1.811 13.614 -20.379 1.00 16.78 97 GLU A C 1
ATOM 706 O O . GLU A 1 128 ? 3.032 13.573 -20.569 1.00 17.95 97 GLU A O 1
ATOM 712 N N . ASN A 1 129 ? 1.198 12.874 -19.465 1.00 15.16 98 ASN A N 1
ATOM 713 C CA . ASN A 1 129 ? 1.908 12.025 -18.521 1.00 14.93 98 ASN A CA 1
ATOM 714 C C . ASN A 1 129 ? 1.754 10.548 -18.853 1.00 15.27 98 ASN A C 1
ATOM 715 O O . ASN A 1 129 ? 1.838 9.694 -17.972 1.00 15.49 98 ASN A O 1
ATOM 720 N N . PHE A 1 130 ? 1.546 10.243 -20.136 1.00 15.56 99 PHE A N 1
ATOM 721 C CA . PHE A 1 130 ? 1.220 8.882 -20.552 1.00 17.02 99 PHE A CA 1
ATOM 722 C C . PHE A 1 130 ? 2.373 7.932 -20.273 1.00 18.84 99 PHE A C 1
ATOM 723 O O . PHE A 1 130 ? 2.142 6.764 -19.918 1.00 18.88 99 PHE A O 1
ATOM 731 N N . TYR A 1 131 ? 3.607 8.418 -20.420 1.00 20.06 100 TYR A N 1
ATOM 732 C CA . TYR A 1 131 ? 4.793 7.580 -20.221 1.00 22.21 100 TYR A CA 1
ATOM 733 C C . TYR A 1 131 ? 4.802 7.023 -18.807 1.00 21.60 100 TYR A C 1
ATOM 734 O O . TYR A 1 131 ? 5.106 5.846 -18.603 1.00 20.71 100 TYR A O 1
ATOM 743 N N . VAL A 1 132 ? 4.458 7.862 -17.829 1.00 22.24 101 VAL A N 1
ATOM 744 C CA . VAL A 1 132 ? 4.459 7.456 -16.429 1.00 22.39 101 VAL A CA 1
ATOM 745 C C . VAL A 1 132 ? 3.377 6.404 -16.168 1.00 19.44 101 VAL A C 1
ATOM 746 O O . VAL A 1 132 ? 3.647 5.374 -15.548 1.00 19.24 101 VAL A O 1
ATOM 750 N N . ILE A 1 133 ? 2.167 6.651 -16.662 1.00 18.25 102 ILE A N 1
ATOM 751 C CA . ILE A 1 133 ? 1.079 5.685 -16.531 1.00 17.05 102 ILE A CA 1
ATOM 752 C C . ILE A 1 133 ? 1.484 4.335 -17.154 1.00 16.03 102 ILE A C 1
ATOM 753 O O . ILE A 1 133 ? 1.272 3.267 -16.561 1.00 15.69 102 ILE A O 1
ATOM 758 N N . LYS A 1 134 ? 2.077 4.399 -18.345 1.00 15.02 103 LYS A N 1
ATOM 759 C CA . LYS A 1 134 ? 2.559 3.186 -19.027 1.00 14.49 103 LYS A CA 1
ATOM 760 C C . LYS A 1 134 ? 3.583 2.414 -18.192 1.00 14.24 103 LYS A C 1
ATOM 761 O O . LYS A 1 134 ? 3.538 1.168 -18.137 1.00 13.48 103 LYS A O 1
ATOM 767 N N . THR A 1 135 ? 4.495 3.122 -17.521 1.00 14.55 104 THR A N 1
ATOM 768 C CA . THR A 1 135 ? 5.483 2.452 -16.677 1.00 15.39 104 THR A CA 1
ATOM 769 C C . THR A 1 135 ? 4.855 1.706 -15.510 1.00 14.51 104 THR A C 1
ATOM 770 O O . THR A 1 135 ? 5.445 0.748 -15.030 1.00 14.74 104 THR A O 1
ATOM 774 N N . LEU A 1 136 ? 3.665 2.117 -15.065 1.00 14.40 105 LEU A N 1
ATOM 775 C CA . LEU A 1 136 ? 3.003 1.422 -13.980 1.00 14.57 105 LEU A CA 1
ATOM 776 C C . LEU A 1 136 ? 2.563 0.003 -14.370 1.00 13.61 105 LEU A C 1
ATOM 777 O O . LEU A 1 136 ? 2.305 -0.824 -13.513 1.00 14.31 105 LEU A O 1
ATOM 782 N N . ARG A 1 137 ? 2.503 -0.277 -15.683 1.00 12.99 106 ARG A N 1
ATOM 783 C CA . ARG A 1 137 ? 2.271 -1.649 -16.168 1.00 13.59 106 ARG A CA 1
ATOM 784 C C . ARG A 1 137 ? 3.428 -2.579 -15.814 1.00 13.93 106 ARG A C 1
ATOM 785 O O . ARG A 1 137 ? 3.309 -3.789 -15.982 1.00 14.33 106 ARG A O 1
ATOM 793 N N . GLU A 1 138 ? 4.528 -2.010 -15.327 1.00 14.28 107 GLU A N 1
ATOM 794 C CA . GLU A 1 138 ? 5.751 -2.735 -14.997 1.00 14.74 107 GLU A CA 1
ATOM 795 C C . GLU A 1 138 ? 6.086 -2.648 -13.511 1.00 15.15 107 GLU A C 1
ATOM 796 O O . GLU A 1 138 ? 7.160 -3.055 -13.079 1.00 15.68 107 GLU A O 1
ATOM 802 N N . PHE A 1 139 ? 5.154 -2.114 -12.728 1.00 15.16 108 PHE A N 1
ATOM 803 C CA . PHE A 1 139 ? 5.403 -1.898 -11.305 1.00 16.05 108 PHE A CA 1
ATOM 804 C C . PHE A 1 139 ? 5.621 -3.215 -10.573 1.00 16.66 108 PHE A C 1
ATOM 805 O O . PHE A 1 139 ? 4.825 -4.138 -10.713 1.00 17.41 108 PHE A O 1
ATOM 813 N N . ARG A 1 140 ? 6.695 -3.239 -9.770 1.00 19.73 109 ARG A N 1
ATOM 814 C CA . ARG A 1 140 ? 7.113 -4.400 -8.970 1.00 21.06 109 ARG A CA 1
ATOM 815 C C . ARG A 1 140 ? 7.164 -4.097 -7.476 1.00 20.65 109 ARG A C 1
ATOM 816 O O . ARG A 1 140 ? 7.766 -3.116 -7.089 1.00 21.58 109 ARG A O 1
ATOM 824 N N . HIS A 1 141 ? 6.529 -4.948 -6.667 1.00 21.05 110 HIS A N 1
ATOM 825 C CA . HIS A 1 141 ? 6.779 -5.018 -5.217 1.00 22.12 110 HIS A CA 1
ATOM 826 C C . HIS A 1 141 ? 6.308 -6.318 -4.629 1.00 22.79 110 HIS A C 1
ATOM 827 O O . HIS A 1 141 ? 5.156 -6.710 -4.815 1.00 25.51 110 HIS A O 1
ATOM 834 N N . GLU A 1 142 ? 7.198 -7.005 -3.919 1.00 25.55 111 GLU A N 1
ATOM 835 C CA . GLU A 1 142 ? 6.813 -8.210 -3.187 0.50 26.07 111 GLU A CA 1
ATOM 836 C C . GLU A 1 142 ? 6.892 -7.949 -1.690 1.00 27.23 111 GLU A C 1
ATOM 837 O O . GLU A 1 142 ? 7.879 -7.400 -1.211 1.00 28.05 111 GLU A O 1
ATOM 843 N N . ASN A 1 143 ? 5.833 -8.319 -0.973 1.00 28.96 112 ASN A N 1
ATOM 844 C CA . ASN A 1 143 ? 5.774 -8.136 0.478 1.00 30.30 112 ASN A CA 1
ATOM 845 C C . ASN A 1 143 ? 6.625 -9.169 1.224 1.00 32.23 112 ASN A C 1
ATOM 846 O O . ASN A 1 143 ? 7.330 -9.967 0.596 1.00 32.66 112 ASN A O 1
ATOM 851 N N . GLU A 1 144 ? 6.553 -9.141 2.555 1.00 34.03 113 GLU A N 1
ATOM 852 C CA . GLU A 1 144 ? 7.316 -10.053 3.418 1.00 35.80 113 GLU A CA 1
ATOM 853 C C . GLU A 1 144 ? 6.968 -11.523 3.181 1.00 36.74 113 GLU A C 1
ATOM 854 O O . GLU A 1 144 ? 7.842 -12.396 3.242 1.00 37.53 113 GLU A O 1
ATOM 860 N N . SER A 1 145 ? 5.693 -11.790 2.910 0.50 37.30 114 SER A N 1
ATOM 861 C CA . SER A 1 145 ? 5.223 -13.144 2.629 0.20 38.22 114 SER A CA 1
ATOM 862 C C . SER A 1 145 ? 5.585 -13.600 1.216 0.50 37.88 114 SER A C 1
ATOM 863 O O . SER A 1 145 ? 5.288 -14.732 0.830 1.00 39.92 114 SER A O 1
ATOM 866 N N . GLY A 1 146 ? 6.223 -12.715 0.451 1.00 36.27 115 GLY A N 1
ATOM 867 C CA . GLY A 1 146 ? 6.605 -13.010 -0.931 0.20 34.30 115 GLY A CA 1
ATOM 868 C C . GLY A 1 146 ? 5.492 -12.803 -1.945 1.00 33.33 115 GLY A C 1
ATOM 869 O O . GLY A 1 146 ? 5.675 -13.084 -3.135 1.00 32.33 115 GLY A O 1
ATOM 870 N N . PHE A 1 147 ? 4.340 -12.324 -1.468 1.00 31.19 116 PHE A N 1
ATOM 871 C CA . PHE A 1 147 ? 3.193 -12.030 -2.319 0.40 29.51 116 PHE A CA 1
ATOM 872 C C . PHE A 1 147 ? 3.433 -10.759 -3.122 1.00 28.21 116 PHE A C 1
ATOM 873 O O . PHE A 1 147 ? 3.948 -9.760 -2.604 1.00 28.16 116 PHE A O 1
ATOM 881 N N . ASP A 1 148 ? 3.038 -10.820 -4.389 1.00 28.75 117 ASP A N 1
ATOM 882 C CA . ASP A 1 148 ? 3.258 -9.745 -5.332 1.00 27.34 117 ASP A CA 1
ATOM 883 C C . ASP A 1 148 ? 2.159 -8.700 -5.216 1.00 26.17 117 ASP A C 1
ATOM 884 O O . ASP A 1 148 ? 1.091 -8.831 -5.824 1.00 26.13 117 ASP A O 1
ATOM 889 N N . GLU A 1 149 ? 2.442 -7.657 -4.440 1.00 25.42 118 GLU A N 1
ATOM 890 C CA . GLU A 1 149 ? 1.503 -6.561 -4.249 1.00 24.78 118 GLU A CA 1
ATOM 891 C C . GLU A 1 149 ? 1.424 -5.667 -5.486 1.00 22.75 118 GLU A C 1
ATOM 892 O O . GLU A 1 149 ? 0.437 -4.951 -5.660 1.00 23.84 118 GLU A O 1
ATOM 898 N N . GLY A 1 150 ? 2.447 -5.729 -6.342 1.00 20.85 119 GLY A N 1
ATOM 899 C CA . GLY A 1 150 ? 2.496 -4.906 -7.552 1.00 19.34 119 GLY A CA 1
ATOM 900 C C . GLY A 1 150 ? 1.534 -5.335 -8.642 1.00 18.84 119 GLY A C 1
ATOM 901 O O . GLY A 1 150 ? 1.184 -4.537 -9.512 1.00 18.54 119 GLY A O 1
ATOM 902 N N . GLN A 1 151 ? 1.096 -6.596 -8.623 1.00 18.54 120 GLN A N 1
ATOM 903 C CA . GLN A 1 151 ? 0.224 -7.099 -9.677 1.00 19.54 120 GLN A CA 1
ATOM 904 C C . GLN A 1 151 ? -1.040 -6.262 -9.849 1.00 19.32 120 GLN A C 1
ATOM 905 O O . GLN A 1 151 ? -1.446 -5.976 -10.971 1.00 20.54 120 GLN A O 1
ATOM 911 N N . ILE A 1 152 ? -1.645 -5.842 -8.744 1.00 19.79 121 ILE A N 1
ATOM 912 C CA . ILE A 1 152 ? -2.888 -5.071 -8.853 1.00 20.65 121 ILE A CA 1
ATOM 913 C C . ILE A 1 152 ? -2.658 -3.743 -9.588 1.00 18.06 121 ILE A C 1
ATOM 914 O O . ILE A 1 152 ? -3.504 -3.294 -10.362 1.00 19.41 121 ILE A O 1
ATOM 919 N N . ILE A 1 153 ? -1.493 -3.158 -9.363 1.00 16.63 122 ILE A N 1
ATOM 920 C CA . ILE A 1 153 ? -1.114 -1.919 -10.035 1.00 15.85 122 ILE A CA 1
ATOM 921 C C . ILE A 1 153 ? -0.911 -2.157 -11.541 1.00 15.50 122 ILE A C 1
ATOM 922 O O . ILE A 1 153 ? -1.398 -1.389 -12.352 1.00 15.70 122 ILE A O 1
ATOM 927 N N . ARG A 1 154 ? -0.23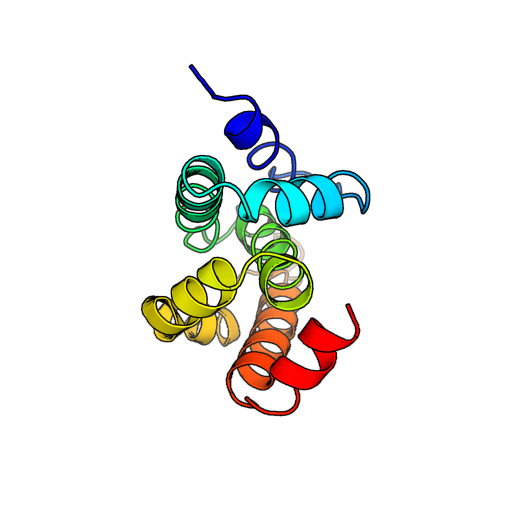2 -3.248 -11.905 1.00 15.29 123 ARG A N 1
ATOM 928 C CA . ARG A 1 154 ? 0.023 -3.534 -13.313 1.00 15.35 123 ARG A CA 1
ATOM 929 C C . ARG A 1 154 ? -1.278 -3.751 -14.063 1.00 15.30 123 ARG A C 1
ATOM 930 O O . ARG A 1 154 ? -1.463 -3.227 -15.170 1.00 15.40 123 ARG A O 1
ATOM 938 N N . VAL A 1 155 ? -2.195 -4.492 -13.440 1.00 16.06 124 VAL A N 1
ATOM 939 C CA . VAL A 1 155 ? -3.492 -4.764 -14.034 1.00 17.60 124 VAL A CA 1
ATOM 940 C C . VAL A 1 155 ? -4.281 -3.457 -14.208 1.00 18.94 124 VAL A C 1
ATOM 941 O O . VAL A 1 155 ? -4.808 -3.191 -15.292 1.00 20.10 124 VAL A O 1
ATOM 945 N N . LYS A 1 156 ? -4.334 -2.644 -13.149 1.00 18.90 125 LYS A N 1
ATOM 946 C CA . LYS A 1 156 ? -5.013 -1.339 -13.219 1.00 19.22 125 LYS A CA 1
ATOM 947 C C . LYS A 1 156 ? -4.410 -0.473 -14.319 1.00 16.90 125 LYS A C 1
ATOM 948 O O . LYS A 1 156 ? -5.127 0.161 -15.106 1.00 17.26 125 LYS A O 1
ATOM 954 N N . ALA A 1 157 ? -3.084 -0.444 -14.372 1.00 16.16 126 ALA A N 1
ATOM 955 C CA . ALA A 1 157 ? -2.426 0.407 -15.325 1.00 15.73 126 ALA A CA 1
ATOM 956 C C . ALA A 1 157 ? -2.675 -0.046 -16.768 1.00 14.67 126 ALA A C 1
ATOM 957 O O . ALA A 1 157 ? -2.905 0.768 -17.634 1.00 14.77 126 ALA A O 1
ATOM 959 N N . LYS A 1 158 ? -2.641 -1.356 -17.005 1.00 15.14 127 LYS A N 1
ATOM 960 C CA . LYS A 1 158 ? -2.885 -1.870 -18.350 1.00 15.34 127 LYS A CA 1
ATOM 961 C C . LYS A 1 158 ? -4.300 -1.519 -18.816 1.00 15.42 127 LYS A C 1
ATOM 962 O O . LYS A 1 158 ? -4.517 -1.156 -19.967 1.00 15.31 127 LYS A O 1
ATOM 968 N N . GLU A 1 159 ? -5.272 -1.630 -17.915 1.00 16.59 128 GLU A N 1
ATOM 969 C CA . GLU A 1 159 ? -6.653 -1.284 -18.247 1.00 17.44 128 GLU A CA 1
ATOM 970 C C . GLU A 1 159 ? -6.806 0.202 -18.562 1.00 16.64 128 GLU A C 1
ATOM 971 O O . GLU A 1 159 ? -7.508 0.565 -19.501 1.00 16.77 128 GLU A O 1
ATOM 977 N N . LEU A 1 160 ? -6.143 1.057 -17.787 1.00 16.01 129 LEU A N 1
ATOM 978 C CA . LEU A 1 160 ? -6.176 2.496 -18.058 1.00 15.53 129 LEU A CA 1
ATOM 979 C C . LEU A 1 160 ? -5.478 2.874 -19.369 1.00 15.16 129 LEU A C 1
ATOM 980 O O . LEU A 1 160 ? -5.983 3.696 -20.123 1.00 15.31 129 LEU A O 1
ATOM 985 N N . VAL A 1 161 ? -4.330 2.259 -19.650 1.00 15.39 130 VAL A N 1
ATOM 986 C CA . VAL A 1 161 ? -3.636 2.516 -20.911 1.00 15.51 130 VAL A CA 1
ATOM 987 C C . VAL A 1 161 ? -4.503 2.107 -22.105 1.00 15.92 130 VAL A C 1
ATOM 988 O O . VAL A 1 161 ? -4.584 2.834 -23.086 1.00 16.48 130 VAL A O 1
ATOM 992 N N . SER A 1 162 ? -5.170 0.962 -21.991 1.00 16.54 131 SER A N 1
ATOM 993 C CA . SER A 1 162 ? -6.063 0.489 -23.058 1.00 17.13 131 SER A CA 1
ATOM 994 C C . SER A 1 162 ? -7.198 1.487 -23.321 1.00 17.28 131 SER A C 1
ATOM 995 O O . SER A 1 162 ? -7.517 1.805 -24.468 1.00 18.29 131 SER A O 1
ATOM 998 N N . LEU A 1 163 ? -7.791 2.007 -22.252 1.00 17.27 132 LEU A N 1
ATOM 999 C CA . LEU A 1 163 ? -8.868 2.975 -22.380 1.00 17.50 132 LEU A CA 1
ATOM 1000 C C . LEU A 1 163 ? -8.389 4.268 -23.039 1.00 17.23 132 LEU A C 1
ATOM 1001 O O . LEU A 1 163 ? -9.031 4.787 -23.959 1.00 17.97 132 LEU A O 1
ATOM 1006 N N . LEU A 1 164 ? -7.245 4.773 -22.578 1.00 16.82 133 LEU A N 1
ATOM 1007 C CA . LEU A 1 164 ? -6.677 6.007 -23.116 1.00 17.53 133 LEU A CA 1
ATOM 1008 C C . LEU A 1 164 ? -6.228 5.879 -24.575 1.00 18.38 133 LEU A C 1
ATOM 1009 O O . LEU A 1 164 ? -6.260 6.867 -25.321 1.00 20.30 133 LEU A O 1
ATOM 1014 N N . ASN A 1 165 ? -5.795 4.679 -24.962 1.00 19.52 134 ASN A N 1
ATOM 1015 C CA . ASN A 1 165 ? -5.426 4.381 -26.361 1.00 21.59 134 ASN A CA 1
ATOM 1016 C C . ASN A 1 165 ? -6.623 4.201 -27.303 1.00 21.38 134 ASN A C 1
ATOM 1017 O O . ASN A 1 165 ? -6.436 4.063 -28.517 1.00 23.33 134 ASN A O 1
ATOM 1022 N N . ASP A 1 166 ? -7.839 4.188 -26.764 1.00 20.53 135 ASP A N 1
ATOM 1023 C CA . ASP A 1 166 ? -9.036 3.935 -27.560 1.00 21.51 135 ASP A CA 1
ATOM 1024 C C . ASP A 1 166 ? -9.943 5.154 -27.450 1.00 20.77 135 ASP A C 1
ATOM 1025 O O . ASP A 1 166 ? -10.844 5.186 -26.624 1.00 19.54 135 ASP A O 1
ATOM 1030 N N . GLU A 1 167 ? -9.700 6.135 -28.318 1.00 21.38 136 GLU A N 1
ATOM 1031 C CA . GLU A 1 167 ? -10.391 7.433 -28.289 1.00 22.95 136 GLU A CA 1
ATOM 1032 C C . GLU A 1 167 ? -11.914 7.312 -28.330 1.00 23.03 136 GLU A C 1
ATOM 1033 O O . GLU A 1 167 ? -12.622 7.974 -27.564 1.00 22.94 136 GLU A O 1
ATOM 1039 N N . GLU A 1 168 ? -12.424 6.466 -29.220 1.00 22.52 137 GLU A N 1
ATOM 1040 C CA . GLU A 1 168 ? -13.861 6.339 -29.366 1.00 22.13 137 GLU A CA 1
ATOM 1041 C C . GLU A 1 168 ? -14.499 5.751 -28.113 1.00 21.08 137 GLU A C 1
ATOM 1042 O O . GLU A 1 168 ? -15.529 6.244 -27.656 1.00 21.74 137 GLU A O 1
ATOM 1048 N N . ARG A 1 169 ? -13.899 4.684 -27.580 1.00 20.88 138 ARG A N 1
ATOM 1049 C CA A ARG A 1 169 ? -14.399 4.061 -26.362 0.80 21.30 138 ARG A CA 1
ATOM 1050 C CA B ARG A 1 169 ? -14.407 4.066 -26.356 0.20 20.14 138 ARG A CA 1
ATOM 1051 C C . ARG A 1 169 ? -14.376 5.061 -25.197 1.00 20.62 138 ARG A C 1
ATOM 1052 O O . ARG A 1 169 ? -15.333 5.143 -24.431 1.00 20.11 138 ARG A O 1
ATOM 1067 N N . LEU A 1 170 ? -13.284 5.819 -25.086 1.00 19.95 139 LEU A N 1
ATOM 1068 C CA . LEU A 1 170 ? -13.155 6.819 -24.029 1.00 20.78 139 LEU A CA 1
ATOM 1069 C C . LEU A 1 170 ? -14.247 7.868 -24.146 1.00 19.94 139 LEU A C 1
ATOM 1070 O O . LEU A 1 170 ? -14.911 8.178 -23.173 1.00 19.43 139 LEU A O 1
ATOM 1075 N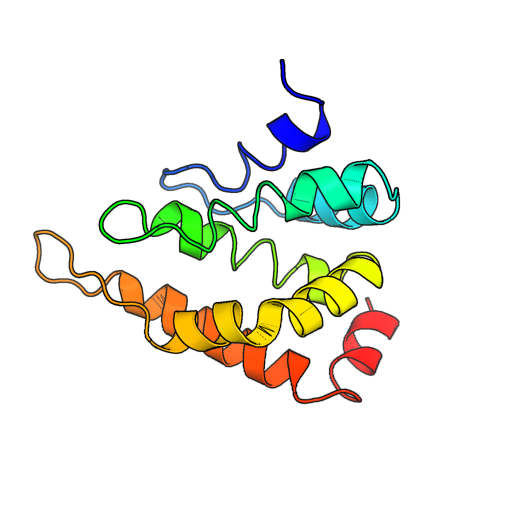 N . ARG A 1 171 ? -14.431 8.404 -25.349 1.00 20.39 140 ARG A N 1
ATOM 1076 C CA . ARG A 1 171 ? -15.435 9.442 -25.570 1.00 22.53 140 ARG A CA 1
ATOM 1077 C C . ARG A 1 171 ? -16.855 8.943 -25.326 1.00 23.24 140 ARG A C 1
ATOM 1078 O O . ARG A 1 171 ? -17.673 9.659 -24.747 1.00 24.10 140 ARG A O 1
ATOM 1086 N N . GLU A 1 172 ? -17.129 7.702 -25.733 1.00 24.33 141 GLU A N 1
ATOM 1087 C CA . GLU A 1 172 ? -18.445 7.089 -25.528 1.00 25.14 141 GLU A CA 1
ATOM 1088 C C . GLU A 1 172 ? -18.742 6.917 -24.042 1.00 25.12 141 GLU A C 1
ATOM 1089 O O . GLU A 1 172 ? -19.820 7.285 -23.575 1.00 26.12 141 GLU A 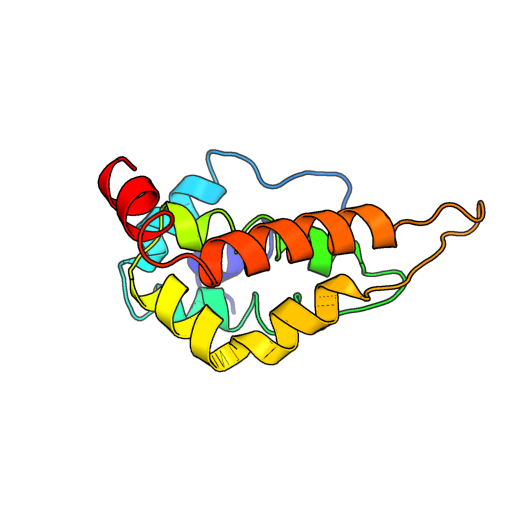O 1
ATOM 1095 N N . GLU A 1 173 ? -17.771 6.378 -23.302 1.00 25.59 142 GLU A N 1
ATOM 1096 C CA . GLU A 1 173 ? -17.894 6.201 -21.852 1.00 25.53 142 GLU A CA 1
ATOM 1097 C C . GLU A 1 173 ? -18.116 7.550 -21.162 1.00 25.23 142 GLU A C 1
ATOM 1098 O O . GLU A 1 173 ? -19.025 7.695 -20.342 1.00 24.47 142 GLU A O 1
ATOM 1104 N N . ARG A 1 174 ? -17.303 8.542 -21.518 1.00 23.67 143 ARG A N 1
ATOM 1105 C CA . ARG A 1 174 ? -17.409 9.865 -20.903 1.00 23.13 143 ARG A CA 1
ATOM 1106 C C . ARG A 1 174 ? -18.754 10.534 -21.193 1.00 24.60 143 ARG A C 1
ATOM 1107 O O . ARG A 1 174 ? -19.320 11.202 -20.321 1.00 25.19 143 ARG A O 1
ATOM 1115 N N . SER A 1 175 ? -19.264 10.327 -22.407 1.00 26.61 144 SER A N 1
ATOM 1116 C CA . SER A 1 175 ? -20.554 10.881 -22.825 0.50 27.87 144 SER A CA 1
ATOM 1117 C C . SER A 1 175 ? -21.705 10.262 -22.030 1.00 28.40 144 SER A C 1
ATOM 1118 O O . SER A 1 175 ? -22.607 10.971 -21.573 1.00 30.29 144 SER A O 1
ATOM 1121 N N . MET A 1 176 ? -21.657 8.944 -21.858 1.00 28.03 145 MET A N 1
ATOM 1122 C CA . MET A 1 176 ? -22.679 8.216 -21.110 0.50 26.62 145 MET A CA 1
ATOM 1123 C C . MET A 1 176 ? -22.612 8.523 -19.616 0.30 26.01 145 MET A C 1
ATOM 1124 O O . MET A 1 176 ? -23.633 8.523 -18.932 0.30 26.08 145 MET A O 1
ATOM 1129 N N . ASN A 1 177 ? -21.406 8.789 -19.122 0.30 24.76 146 ASN A N 1
ATOM 1130 C CA . ASN A 1 177 ? -21.204 9.161 -17.726 0.30 24.36 146 ASN A CA 1
ATOM 1131 C C . ASN A 1 177 ? -21.647 10.596 -17.455 0.30 24.78 146 ASN A C 1
ATOM 1132 O O . ASN A 1 177 ? -21.910 10.971 -16.311 0.30 25.28 146 ASN A O 1
#

B-factor: mean 18.75, std 6.23, range [8.89, 46.18]

Organism: Saccharomyces cerevisiae (strain ATCC 204508 / S288c) (NCBI:txid559292)

CATH classification: 1.25.40.90

Foldseek 3Di:
DDDPLLVLLCVQLDQDDDHRDPVSLLVLQVQCVPVVSVVSNVVLLVVQCPDAEPSCSSNLSSLVSLLSNLQRHDPVSLVVCVVVVVSLQCLLVGFYADPVRDTPSVSSNVSSVVSNVLSVDVVNSVVSNVVD

InterPro domains:
  IPR003903 Ubiquitin interacting motif [PS50330] (175-194)
  IPR003903 Ubiquitin interacting motif [PS50330] (206-225)
  IPR003903 Ubiquitin interacting motif [SM00726] (175-194)
  IPR003903 Ubiquitin interacting motif [SM00726] (206-225)
  IPR008942 ENTH/VHS [G3DSA:1.25.40.90] (2-154)
  IPR008942 ENTH/VHS [SSF48464] (3-143)
  IPR013809 ENTH domain [PF01417] (16-139)
  IPR013809 ENTH domain [PS50942] (11-143)
  IPR013809 ENTH domain [SM00273] (17-143)

GO terms:
  GO:0070530 K63-linked polyubiquitin modification-dependent protein binding (F, IDA)
  GO:0036435 K48-linked polyubiquitin modification-dependent protein binding (F, IDA)
  GO:0043332 mating projection tip (C, HDA)
  GO:0006897 endocytosis (P, IMP)
  GO:0007015 actin filament organization (P, IMP)
  GO:0000147 actin cortical patch assembly (P, IMP)
  GO:0005515 protein binding (F, IPI)

Radius of gyration: 14.26 Å; Cα contacts (8 Å, |Δi|>4): 167; chains: 1; bounding box: 31×39×34 Å

Nearest PDB structures (foldseek):
  4gzc-assembly1_A  TM=1.008E+00  e=2.875E-20  Saccharomyces cerevisiae S288C
  4gzd-assembly1_A  TM=1.006E+00  e=2.102E-19  Saccharomyces cerevisiae S288C
  5on7-assembly1_B  TM=9.954E-01  e=6.410E-18  Saccharomyces cerevisiae S288C
  5lp0-assembly4_D  TM=9.624E-01  e=2.104E-12  Danio rerio
  1h0a-assembly1_A  TM=9.640E-01  e=2.581E-12  Rattus norvegicus

Solvent-accessible surface area: 7515 Å² total; per-residue (Å²): 134,121,41,77,3,46,81,27,0,106,63,4,0,22,64,46,116,121,108,12,57,126,104,18,16,51,45,0,4,127,80,1,143,73,65,103,28,6,118,42,0,2,100,33,0,48,150,16,1,83,50,154,22,143,92,30,82,19,0,6,13,0,3,34,0,0,45,33,1,0,54,74,0,8,84,54,0,0,98,26,0,88,145,33,34,174,37,0,68,49,10,84,116,20,207,40,119,44,184,108,44,125,39,29,0,103,80,0,55,62,64,0,116,110,4,7,56,0,4,84,57,112,122,90,0,94,103,60,34,98,164,80

Sequence (132 aa):
GYSSTQVLVVRDATANDSRTPSIDDTLDDLAQRSYDSSVDFFEIMDMMLDKRRLNDKGKYWRHVAKSLLTVLDDYLVRFGSENCVLWCRENFYVIKTLREFRHENESGFDEGQIIRVKAKELVSLLNDEERRLREERSMN